Protein AF-A0A2H9N9X0-F1 (afdb_monomer)

Sequence (60 aa):
MFLNTLRIKKLKAVVVPLHSALNRVLAEDIIARENLPRFDRSAVDGYAVRAEDTFEASQF

Foldseek 3Di:
DVVVPDPDDDDDDDDDDPVPCPPHDDPDDDDDPADVVNDDDDPDDDDDDDPVVCPPPDPD

Solvent-accessible surface area (backbone atoms only — not comparable to full-atom values): 4704 Å² total; per-residue (Å²): 124,77,71,81,73,58,86,81,73,86,76,84,81,81,92,72,59,76,93,72,45,76,96,62,79,80,86,65,88,87,76,80,93,68,66,84,71,82,61,95,71,79,94,65,92,83,79,94,72,64,71,77,84,50,69,84,69,60,99,116

Radius of gyration: 26.03 Å; Cα contacts (8 Å, |Δi|>4): 3; chains: 1; bounding box: 45×24×74 Å

Secondary structure (DSSP, 8-state):
--GGG---PPPPP----GGG-TTPPPSS----SS-SSSS---SSSS----GGGGTT----

Structure (mmCIF, N/CA/C/O backbone):
data_AF-A0A2H9N9X0-F1
#
_entry.id   AF-A0A2H9N9X0-F1
#
loop_
_atom_site.group_PDB
_atom_site.id
_atom_site.type_symbol
_atom_site.label_atom_id
_atom_site.label_alt_id
_atom_site.label_comp_id
_atom_site.label_asym_id
_atom_site.label_entity_id
_atom_site.label_seq_id
_atom_site.pdbx_PDB_ins_code
_atom_site.Cartn_x
_atom_site.Cartn_y
_atom_site.Cartn_z
_atom_site.occupancy
_atom_site.B_iso_or_equiv
_atom_site.auth_seq_id
_atom_site.auth_comp_id
_atom_site.auth_asym_id
_atom_site.auth_atom_id
_atom_site.pdbx_PDB_model_num
ATOM 1 N N . MET A 1 1 ? -5.586 15.463 39.066 1.00 60.84 1 MET A N 1
ATOM 2 C CA . MET A 1 1 ? -6.238 14.748 40.191 1.00 60.84 1 MET A CA 1
ATOM 3 C C . MET A 1 1 ? -7.539 14.028 39.811 1.00 60.84 1 MET A C 1
ATOM 5 O O . MET A 1 1 ? -7.772 12.975 40.377 1.00 60.84 1 MET A O 1
ATOM 9 N N . PHE A 1 2 ? -8.358 14.504 38.858 1.00 66.50 2 PHE A N 1
ATOM 10 C CA . PHE A 1 2 ? -9.680 13.906 38.565 1.00 66.50 2 PHE A CA 1
ATOM 11 C C . PHE A 1 2 ? -9.659 12.573 37.779 1.00 66.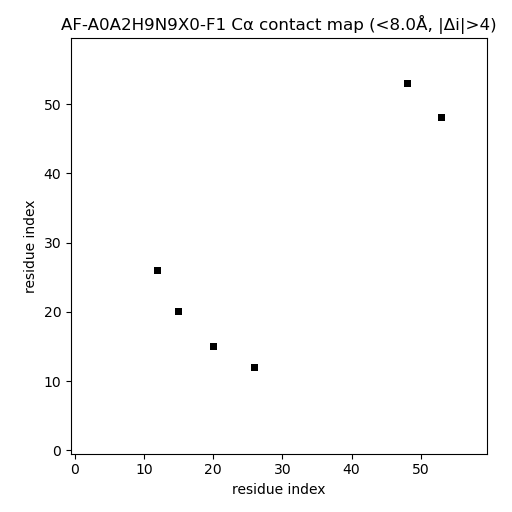50 2 PHE A C 1
ATOM 13 O O . PHE A 1 2 ? -10.505 11.718 37.997 1.00 66.50 2 PHE A O 1
ATOM 20 N N . LEU A 1 3 ? -8.678 12.348 36.896 1.00 69.06 3 LEU A N 1
ATOM 21 C CA . LEU A 1 3 ? -8.595 11.104 36.109 1.00 69.06 3 LEU A CA 1
ATOM 22 C C . LEU A 1 3 ? -8.120 9.884 36.919 1.00 69.06 3 LEU A C 1
ATOM 24 O O . LEU A 1 3 ? -8.454 8.758 36.567 1.00 69.06 3 LEU A O 1
ATOM 28 N N . ASN A 1 4 ? -7.399 10.093 38.028 1.00 69.31 4 ASN A N 1
ATOM 29 C CA . ASN A 1 4 ? -6.873 9.004 38.863 1.00 69.31 4 ASN A CA 1
ATOM 30 C C . ASN A 1 4 ? -7.954 8.258 39.664 1.00 69.31 4 ASN A C 1
ATOM 32 O O . ASN A 1 4 ? -7.688 7.169 40.165 1.00 69.31 4 ASN A O 1
ATOM 36 N N . THR A 1 5 ? -9.153 8.828 39.815 1.00 80.50 5 THR A N 1
ATOM 37 C CA . THR A 1 5 ? -10.268 8.208 40.552 1.00 80.50 5 THR A CA 1
ATOM 38 C C . THR A 1 5 ? -11.208 7.409 39.647 1.00 80.50 5 THR A C 1
ATOM 40 O O . THR A 1 5 ? -12.044 6.649 40.139 1.00 80.50 5 THR A O 1
ATOM 43 N N . LEU A 1 6 ? -11.065 7.529 38.323 1.00 79.44 6 LEU A N 1
ATOM 44 C CA . LEU A 1 6 ? -11.867 6.785 37.359 1.00 79.44 6 LEU A CA 1
ATOM 45 C C . LEU A 1 6 ? -11.313 5.363 37.212 1.00 79.44 6 LEU A C 1
ATOM 47 O O . LEU A 1 6 ? -10.279 5.135 36.588 1.00 79.44 6 LEU A O 1
ATOM 51 N N . ARG A 1 7 ? -12.036 4.371 37.745 1.00 74.44 7 ARG A N 1
ATOM 52 C CA . ARG A 1 7 ? -11.813 2.952 37.417 1.00 74.44 7 ARG A CA 1
ATOM 53 C C . ARG A 1 7 ? -12.329 2.662 36.007 1.00 74.44 7 ARG A C 1
ATOM 55 O O . ARG A 1 7 ? -13.420 2.125 35.827 1.00 74.44 7 ARG A O 1
ATOM 62 N N . ILE A 1 8 ? -11.546 3.038 35.000 1.00 79.00 8 ILE A N 1
ATOM 63 C CA . ILE A 1 8 ? -11.878 2.786 33.596 1.00 79.00 8 ILE A CA 1
ATOM 64 C C . ILE A 1 8 ? -11.683 1.299 33.305 1.00 79.00 8 ILE A C 1
ATOM 66 O O . ILE A 1 8 ? -10.568 0.781 33.281 1.00 79.00 8 ILE A O 1
ATOM 70 N N . LYS A 1 9 ? -12.793 0.596 33.084 1.00 82.69 9 LYS A N 1
ATOM 71 C CA . LYS A 1 9 ? -12.782 -0.791 32.621 1.00 82.69 9 LYS A CA 1
ATOM 72 C C . LYS A 1 9 ? -12.696 -0.800 31.098 1.00 82.69 9 LYS A C 1
ATOM 74 O O . LYS A 1 9 ? -13.494 -0.135 30.440 1.00 82.69 9 LYS A O 1
ATOM 79 N N . LYS A 1 10 ? -11.768 -1.583 30.535 1.00 83.62 10 LYS A N 1
ATOM 80 C CA . LYS A 1 10 ? -11.690 -1.787 29.082 1.00 83.62 10 LYS A CA 1
ATOM 81 C C . LYS A 1 10 ? -13.028 -2.343 28.582 1.00 83.62 10 LYS A C 1
ATOM 83 O O . LYS A 1 10 ? -13.514 -3.357 29.092 1.00 83.62 10 LYS A O 1
ATOM 88 N N . LEU A 1 11 ? -13.633 -1.656 27.616 1.00 89.69 11 LEU A N 1
ATOM 89 C CA . LEU A 1 11 ? -14.854 -2.123 26.964 1.00 89.69 11 LEU A CA 1
ATOM 90 C C . LEU A 1 11 ? -14.557 -3.388 26.151 1.00 89.69 11 LEU A C 1
ATOM 92 O O . LEU A 1 11 ? -13.435 -3.597 25.686 1.00 89.69 11 LEU A O 1
ATOM 96 N N . LYS A 1 12 ? -15.566 -4.246 25.984 1.00 93.25 12 LYS A N 1
ATOM 97 C CA . LYS A 1 12 ? -15.441 -5.423 25.119 1.00 93.25 12 LYS A CA 1
ATOM 98 C C . LYS A 1 12 ? -15.407 -4.984 23.655 1.00 93.25 12 LYS A C 1
ATOM 100 O O . LYS A 1 12 ? -16.195 -4.130 23.253 1.00 93.25 12 LYS A O 1
ATOM 105 N N . ALA A 1 13 ? -14.521 -5.595 22.873 1.00 95.75 13 ALA A N 1
ATOM 106 C CA . ALA A 1 13 ? -14.505 -5.429 21.427 1.00 95.75 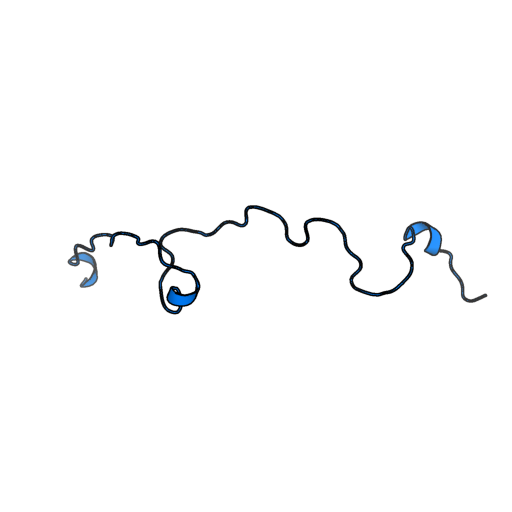13 ALA A CA 1
ATOM 107 C C . ALA A 1 13 ? -15.717 -6.126 20.792 1.00 95.75 13 ALA A C 1
ATOM 109 O O . ALA A 1 13 ? -16.211 -7.129 21.312 1.00 95.75 13 ALA A O 1
ATOM 110 N N . VAL A 1 14 ? -16.181 -5.595 19.663 1.00 96.88 14 VAL A N 1
ATOM 111 C CA . VAL A 1 14 ? -17.242 -6.191 18.847 1.00 96.88 14 VAL A CA 1
ATOM 112 C C . VAL A 1 14 ? -16.801 -6.210 17.392 1.00 96.88 14 VAL A C 1
ATOM 114 O O . VAL A 1 14 ? -16.217 -5.241 16.909 1.00 96.88 14 VAL A O 1
ATOM 117 N N . VAL A 1 15 ? -17.098 -7.305 16.696 1.00 97.38 15 VAL A N 1
ATOM 118 C CA . VAL A 1 15 ? -16.905 -7.405 15.249 1.00 97.38 15 VAL A CA 1
ATOM 119 C C . VAL A 1 15 ? -18.186 -6.932 14.580 1.00 97.38 15 VAL A C 1
ATOM 121 O O . VAL A 1 15 ? -19.273 -7.409 14.901 1.00 97.38 15 VAL A O 1
ATOM 124 N N . VAL A 1 16 ? -18.061 -5.975 13.669 1.00 97.38 16 VAL A N 1
ATOM 125 C CA . VAL A 1 16 ? -19.178 -5.437 12.891 1.00 97.38 16 VAL A CA 1
ATOM 126 C C . VAL A 1 16 ? -18.834 -5.484 11.403 1.00 97.38 16 VAL A C 1
ATOM 128 O O . VAL A 1 16 ? -17.651 -5.461 11.056 1.00 97.38 16 VAL A O 1
ATOM 131 N N . PRO A 1 17 ? -19.831 -5.523 10.506 1.00 98.19 17 PRO A N 1
ATOM 132 C CA . PRO A 1 17 ? -19.592 -5.347 9.078 1.00 98.19 17 PRO A CA 1
ATOM 133 C C . PRO A 1 17 ? -18.930 -3.995 8.768 1.00 98.19 17 PRO A C 1
ATOM 135 O O . PRO A 1 17 ? -19.209 -2.996 9.433 1.00 98.19 17 PRO A O 1
ATOM 138 N N . LEU A 1 18 ? -18.107 -3.941 7.713 1.00 97.44 18 LEU A N 1
ATOM 139 C CA . LEU A 1 18 ? -17.339 -2.743 7.338 1.00 97.44 18 LEU A CA 1
ATOM 140 C C . LEU A 1 18 ? -18.223 -1.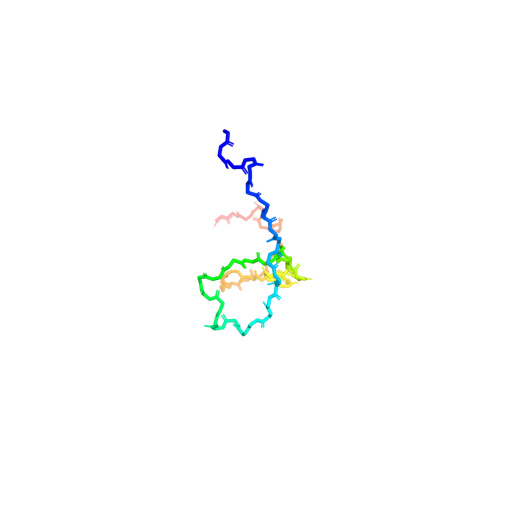503 7.117 1.00 97.44 18 LEU A C 1
ATOM 142 O O . LEU A 1 18 ? -17.891 -0.413 7.572 1.00 97.44 18 LEU A O 1
ATOM 146 N N . HIS A 1 19 ? -19.386 -1.673 6.486 1.00 97.81 19 HIS A N 1
ATOM 147 C CA . HIS A 1 19 ? -20.330 -0.579 6.233 1.00 97.81 19 HIS A CA 1
ATOM 148 C C . HIS A 1 19 ? -20.949 0.014 7.516 1.00 97.81 19 HIS A C 1
ATOM 150 O O . HIS A 1 19 ? -21.499 1.108 7.480 1.00 97.81 19 HIS A O 1
ATOM 156 N N . SER A 1 20 ? -20.847 -0.677 8.657 1.00 98.12 20 SER A N 1
ATOM 157 C CA . SER A 1 20 ? -21.305 -0.211 9.975 1.00 98.12 20 SER A CA 1
ATOM 158 C C . SER A 1 20 ? -20.160 0.263 10.881 1.00 98.12 20 SER A C 1
ATOM 160 O O . SER A 1 20 ? -20.380 0.522 12.071 1.00 98.12 20 SER A O 1
ATOM 162 N N . ALA A 1 21 ? -18.931 0.324 10.357 1.00 97.75 21 ALA A N 1
ATOM 163 C CA . ALA A 1 21 ? -17.734 0.644 11.131 1.00 97.75 21 ALA A CA 1
ATOM 164 C C . ALA A 1 21 ? -17.429 2.151 11.204 1.00 97.75 21 ALA A C 1
ATOM 166 O O . ALA A 1 21 ? -16.634 2.564 12.049 1.00 97.75 21 ALA A O 1
ATOM 167 N N . LEU A 1 22 ? -18.064 2.974 10.360 1.00 97.94 22 LEU A N 1
ATOM 168 C CA . LEU A 1 22 ? -17.884 4.428 10.366 1.00 97.94 22 LEU A CA 1
ATOM 169 C C . LEU A 1 22 ? -18.149 5.001 11.771 1.00 97.94 22 LEU A C 1
ATOM 171 O O . LEU A 1 22 ? -19.121 4.629 12.427 1.00 97.94 22 LEU A O 1
ATOM 175 N N . ASN A 1 23 ? -17.278 5.907 12.223 1.00 97.31 23 ASN A N 1
ATOM 176 C CA . ASN A 1 23 ? -17.300 6.537 13.552 1.00 97.31 23 ASN A CA 1
ATOM 177 C C . ASN A 1 23 ? -17.077 5.595 14.754 1.00 97.31 23 ASN A C 1
ATOM 179 O O . ASN A 1 23 ? -17.292 6.004 15.895 1.00 97.31 23 ASN A O 1
ATOM 183 N N . ARG A 1 24 ? -16.626 4.351 14.544 1.00 96.00 24 ARG A N 1
ATOM 184 C CA . ARG A 1 24 ? -16.145 3.481 15.631 1.00 96.00 24 ARG A CA 1
ATOM 185 C C . ARG A 1 24 ? -14.640 3.644 15.848 1.00 96.00 24 ARG A C 1
ATOM 187 O O . ARG A 1 24 ? -13.921 4.134 14.985 1.00 96.00 24 ARG A O 1
ATOM 194 N N . VAL A 1 25 ? -14.171 3.191 17.008 1.00 95.25 25 VAL A N 1
ATOM 195 C CA . VAL A 1 25 ? -12.745 3.136 17.356 1.00 95.25 25 VAL A CA 1
ATOM 196 C C . VAL A 1 25 ? -12.248 1.702 17.181 1.00 95.25 25 VAL A C 1
ATOM 198 O O . VAL A 1 25 ? -12.928 0.763 17.603 1.00 95.25 25 VAL A O 1
ATOM 201 N N . LEU A 1 26 ? -11.077 1.533 16.561 1.00 95.94 26 LEU A N 1
ATOM 202 C CA . LEU A 1 26 ? -10.436 0.227 16.422 1.00 95.94 26 LEU A CA 1
ATOM 203 C C . LEU A 1 26 ? -10.100 -0.361 17.797 1.00 95.94 26 LEU A C 1
ATOM 205 O O . LEU A 1 26 ? -9.623 0.334 18.692 1.00 95.94 26 LEU A O 1
ATOM 209 N N . ALA A 1 27 ? -10.366 -1.655 17.963 1.00 96.31 27 ALA A N 1
ATOM 210 C CA . ALA A 1 27 ? -10.057 -2.367 19.201 1.00 96.31 27 ALA A CA 1
ATOM 211 C C . ALA A 1 27 ? -8.583 -2.803 19.289 1.00 96.31 27 ALA A C 1
ATOM 213 O O . ALA A 1 27 ? -8.080 -3.027 20.393 1.00 96.31 27 ALA A O 1
ATOM 214 N N . GLU A 1 28 ? -7.928 -2.933 18.136 1.00 95.31 28 GLU A N 1
ATOM 215 C CA . GLU A 1 28 ? -6.546 -3.365 17.937 1.00 95.31 28 GLU A CA 1
ATOM 216 C C . GLU A 1 28 ? -6.015 -2.823 16.601 1.00 95.31 28 GLU A C 1
ATOM 218 O O . GLU A 1 28 ? -6.793 -2.350 15.765 1.00 95.31 28 GLU A O 1
ATOM 223 N N . ASP A 1 29 ? -4.701 -2.892 16.407 1.00 97.44 29 ASP A N 1
ATOM 224 C CA . ASP A 1 29 ? -4.047 -2.444 15.179 1.00 97.44 29 ASP A CA 1
ATOM 225 C C . ASP A 1 29 ? -4.436 -3.324 13.982 1.00 97.44 29 ASP A C 1
ATOM 227 O O . ASP A 1 29 ? -4.536 -4.548 14.086 1.00 97.44 29 ASP A O 1
ATOM 231 N N . ILE A 1 30 ? -4.609 -2.703 12.813 1.00 96.25 30 ILE A N 1
ATOM 232 C CA . ILE A 1 30 ? -4.875 -3.413 11.558 1.00 96.25 30 ILE A CA 1
ATOM 233 C C . ILE A 1 30 ? -3.594 -3.446 10.732 1.00 96.25 30 ILE A C 1
ATOM 235 O O . ILE A 1 30 ? -3.136 -2.420 10.234 1.00 96.25 30 ILE A O 1
ATOM 239 N N . ILE A 1 31 ? -3.032 -4.641 10.569 1.00 97.62 31 ILE A N 1
ATOM 240 C CA . ILE A 1 31 ? -1.793 -4.863 9.822 1.00 97.62 31 ILE A CA 1
ATOM 241 C C . ILE A 1 31 ? -2.139 -5.448 8.450 1.00 97.62 31 ILE A C 1
ATOM 243 O O . ILE A 1 31 ? -2.875 -6.436 8.351 1.00 97.62 31 ILE A O 1
ATOM 247 N N . ALA A 1 32 ? -1.607 -4.844 7.384 1.00 97.25 32 ALA A N 1
ATOM 248 C CA . ALA A 1 32 ? -1.756 -5.370 6.033 1.00 97.25 32 ALA A CA 1
ATOM 249 C C . ALA A 1 32 ? -1.098 -6.752 5.939 1.00 97.25 32 ALA A C 1
ATOM 251 O O . ALA A 1 32 ? 0.054 -6.935 6.323 1.00 97.25 32 ALA A O 1
ATOM 252 N N . ARG A 1 33 ? -1.838 -7.735 5.423 1.00 97.06 33 ARG A N 1
ATOM 253 C CA . ARG A 1 33 ? -1.329 -9.106 5.278 1.00 97.06 33 ARG A CA 1
ATOM 254 C C . ARG A 1 33 ? -0.457 -9.283 4.037 1.00 97.06 33 ARG A C 1
ATOM 256 O O . ARG A 1 33 ? 0.255 -10.273 3.933 1.00 97.06 33 ARG A O 1
ATOM 263 N N . GLU A 1 34 ? -0.565 -8.362 3.084 1.00 96.62 34 GLU A N 1
ATOM 264 C CA . GLU A 1 34 ? -0.001 -8.487 1.745 1.00 96.62 34 GLU A CA 1
ATOM 265 C C . GLU A 1 34 ? 0.348 -7.101 1.190 1.00 96.62 34 GLU A C 1
ATOM 267 O O . GLU A 1 34 ? -0.303 -6.108 1.525 1.00 96.62 34 GLU A O 1
ATOM 272 N N . ASN A 1 35 ? 1.350 -7.045 0.311 1.00 96.38 35 ASN A N 1
ATOM 273 C CA . ASN A 1 35 ? 1.695 -5.831 -0.423 1.00 96.38 35 ASN A CA 1
ATOM 274 C C . ASN A 1 35 ? 0.627 -5.507 -1.473 1.00 96.38 35 ASN A C 1
ATOM 276 O O . ASN A 1 35 ? 0.095 -6.403 -2.138 1.00 96.38 35 ASN A O 1
ATOM 280 N N . LEU A 1 36 ? 0.351 -4.215 -1.655 1.00 94.69 36 LEU A N 1
ATOM 281 C CA . LEU A 1 36 ? -0.505 -3.723 -2.726 1.00 94.69 36 LEU A CA 1
ATOM 282 C C . LEU A 1 36 ? 0.185 -2.540 -3.434 1.00 94.69 36 LEU A C 1
ATOM 284 O O . LEU A 1 36 ? 0.380 -1.506 -2.798 1.00 94.69 36 LEU A O 1
ATOM 288 N N . PRO A 1 37 ? 0.538 -2.664 -4.730 1.00 94.31 37 PRO A N 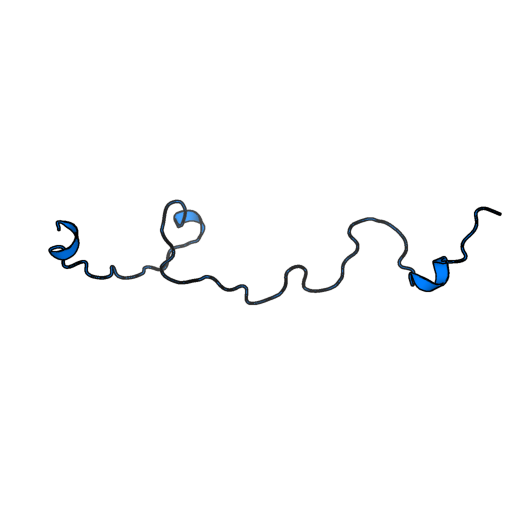1
ATOM 289 C CA . PRO A 1 37 ? 0.317 -3.819 -5.603 1.00 94.31 37 PRO A CA 1
ATOM 290 C C . PRO A 1 37 ? 1.145 -5.047 -5.188 1.00 94.31 37 PRO A C 1
ATOM 292 O O . PRO A 1 37 ? 2.166 -4.934 -4.518 1.00 94.31 37 PRO A O 1
ATOM 295 N N . ARG A 1 38 ? 0.687 -6.240 -5.586 1.00 95.75 38 ARG A N 1
ATOM 296 C CA . ARG A 1 38 ? 1.358 -7.509 -5.246 1.00 95.75 38 ARG A CA 1
ATOM 297 C C . ARG A 1 38 ? 2.665 -7.737 -6.015 1.00 95.75 38 ARG A C 1
ATOM 299 O O . ARG A 1 38 ? 3.417 -8.634 -5.658 1.00 95.75 38 ARG A O 1
ATOM 306 N N . PHE A 1 39 ? 2.883 -6.984 -7.089 1.00 95.31 39 PHE A N 1
ATOM 307 C CA . PHE A 1 39 ? 4.012 -7.107 -8.004 1.00 95.31 39 PHE A CA 1
ATOM 308 C C . PHE A 1 39 ? 4.238 -5.778 -8.737 1.00 95.31 39 PHE A C 1
ATOM 310 O O . PHE A 1 39 ? 3.356 -4.909 -8.743 1.00 95.31 39 PHE A O 1
ATOM 317 N N . ASP A 1 40 ? 5.402 -5.649 -9.369 1.00 96.31 40 ASP A N 1
ATOM 318 C CA . ASP A 1 40 ? 5.784 -4.471 -10.144 1.00 96.31 40 ASP A CA 1
ATOM 319 C C . ASP A 1 40 ? 4.843 -4.277 -11.334 1.00 96.31 40 ASP A C 1
ATOM 321 O O . ASP A 1 40 ? 4.643 -5.170 -12.157 1.00 96.31 40 ASP A O 1
ATOM 325 N N . ARG A 1 41 ? 4.248 -3.091 -11.437 1.00 96.31 41 ARG A N 1
ATOM 326 C CA . ARG A 1 41 ? 3.317 -2.745 -12.514 1.00 96.31 41 ARG A CA 1
ATOM 327 C C . ARG A 1 41 ? 3.721 -1.431 -13.154 1.00 96.31 41 ARG A C 1
ATOM 329 O O . ARG A 1 41 ? 4.159 -0.517 -12.458 1.00 96.31 41 ARG A O 1
ATOM 336 N N . SER A 1 42 ? 3.501 -1.314 -14.460 1.00 96.88 42 SER A N 1
ATOM 337 C CA . SER A 1 42 ? 3.633 -0.021 -15.124 1.00 96.88 42 SER A CA 1
ATOM 338 C C . SER A 1 42 ? 2.571 0.950 -14.602 1.00 96.88 42 SER A C 1
ATOM 340 O O . SER A 1 42 ? 1.411 0.572 -14.395 1.00 96.88 42 SER A O 1
ATOM 342 N N . ALA A 1 43 ? 2.977 2.19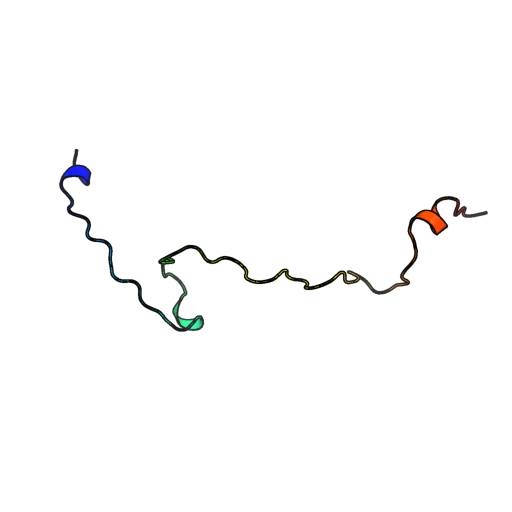9 -14.382 1.00 96.44 43 ALA A N 1
ATOM 343 C CA . ALA A 1 43 ? 2.072 3.293 -14.041 1.00 96.44 43 ALA A CA 1
ATOM 344 C C . ALA A 1 43 ? 1.386 3.895 -15.281 1.00 96.44 43 ALA A C 1
ATOM 346 O O . ALA A 1 43 ? 0.399 4.612 -15.140 1.00 96.44 43 ALA A O 1
ATOM 347 N N . VAL A 1 44 ? 1.915 3.614 -16.476 1.00 96.88 44 VAL A N 1
ATOM 348 C CA . VAL A 1 44 ? 1.484 4.183 -17.761 1.00 96.88 44 VAL A CA 1
ATOM 349 C C . VAL A 1 44 ? 1.518 3.134 -18.873 1.00 96.88 44 VAL A C 1
ATOM 351 O O . VAL A 1 44 ? 2.103 2.060 -18.713 1.00 96.88 44 VAL A O 1
ATOM 354 N N . ASP A 1 45 ? 0.956 3.477 -20.025 1.00 98.19 45 ASP A N 1
ATOM 355 C CA . ASP A 1 45 ? 1.149 2.713 -21.254 1.00 98.19 45 ASP A CA 1
ATOM 356 C C . ASP A 1 45 ? 2.514 3.050 -21.877 1.00 98.19 45 ASP A C 1
ATOM 358 O O . ASP A 1 45 ? 2.934 4.209 -21.892 1.00 98.19 45 ASP A O 1
ATOM 362 N N . GLY A 1 46 ? 3.228 2.044 -22.383 1.00 96.44 46 GLY A N 1
ATOM 363 C CA . GLY A 1 46 ? 4.560 2.221 -22.960 1.00 96.44 46 GLY A CA 1
ATOM 364 C C . GLY A 1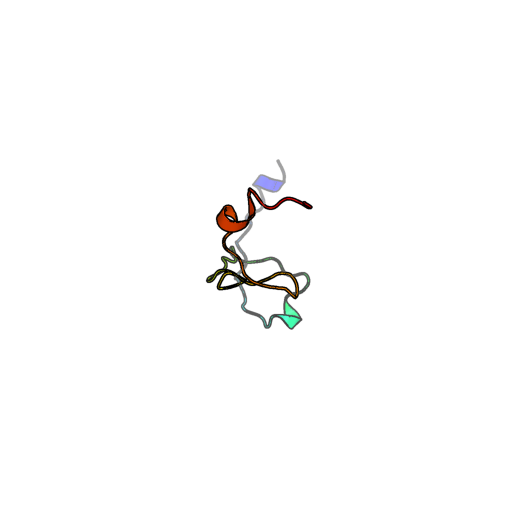 46 ? 5.277 0.897 -23.220 1.00 96.44 46 GLY A C 1
ATOM 365 O O . GLY A 1 46 ? 4.647 -0.156 -23.302 1.00 96.44 46 GLY A O 1
ATOM 366 N N . TYR A 1 47 ? 6.604 0.956 -23.326 1.00 96.69 47 TYR A N 1
ATOM 367 C CA . TYR A 1 47 ? 7.465 -0.209 -23.534 1.00 96.69 47 TYR A CA 1
ATOM 368 C C . TYR A 1 47 ? 8.345 -0.447 -22.306 1.00 96.69 47 TYR A C 1
ATOM 370 O O . TYR A 1 47 ? 8.949 0.487 -21.781 1.00 96.69 47 TYR A O 1
ATOM 378 N N . ALA A 1 48 ? 8.436 -1.700 -21.858 1.00 97.81 48 ALA A N 1
ATOM 379 C CA 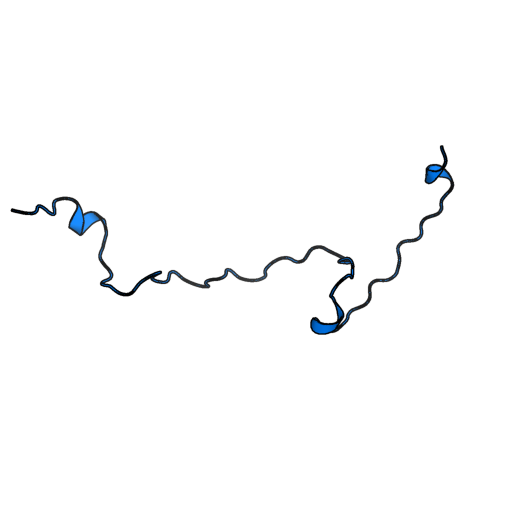. ALA A 1 48 ? 9.379 -2.084 -20.815 1.00 97.81 48 ALA A CA 1
ATOM 380 C C . ALA A 1 48 ? 10.792 -2.172 -21.407 1.00 97.81 48 ALA A C 1
ATOM 382 O O . ALA A 1 48 ? 11.019 -2.904 -22.369 1.00 97.81 48 ALA A O 1
ATOM 383 N N . VAL A 1 49 ? 11.732 -1.437 -20.819 1.00 96.88 49 VAL A N 1
ATOM 384 C CA . VAL A 1 49 ? 13.147 -1.429 -21.209 1.00 96.88 49 VAL A CA 1
ATOM 385 C C . VAL A 1 49 ? 14.023 -1.634 -19.979 1.00 96.88 49 VAL A C 1
ATOM 387 O O . VAL A 1 49 ? 13.612 -1.327 -18.857 1.00 96.88 49 VAL A O 1
ATOM 390 N N . ARG A 1 50 ? 15.245 -2.135 -20.173 1.00 98.06 50 ARG A N 1
ATOM 391 C CA . ARG A 1 50 ? 16.275 -2.076 -19.129 1.00 98.06 50 ARG A CA 1
ATOM 392 C C . ARG A 1 50 ? 16.811 -0.652 -19.120 1.00 98.06 50 ARG A C 1
ATOM 394 O O . ARG A 1 50 ? 17.223 -0.155 -20.162 1.00 98.06 50 ARG A O 1
ATOM 401 N N . ALA A 1 51 ? 16.787 0.006 -17.964 1.00 97.56 51 ALA A N 1
ATOM 402 C CA . ALA A 1 51 ? 17.165 1.415 -17.879 1.00 97.56 51 ALA A CA 1
ATOM 403 C C . ALA A 1 51 ? 18.590 1.665 -18.411 1.00 97.56 51 ALA A C 1
ATOM 405 O O . ALA A 1 51 ? 18.809 2.613 -19.158 1.00 97.56 51 ALA A O 1
ATOM 406 N N . GLU A 1 52 ? 19.531 0.773 -18.098 1.00 98.31 52 GLU A N 1
ATOM 407 C CA . GLU A 1 52 ? 20.937 0.871 -18.515 1.00 98.31 52 GLU A CA 1
ATOM 408 C C . GLU A 1 52 ? 21.149 0.833 -20.034 1.00 98.31 52 GLU A C 1
ATOM 410 O O . GLU A 1 52 ? 22.032 1.523 -20.537 1.00 98.31 52 GLU A O 1
ATOM 415 N N . ASP A 1 53 ? 20.296 0.121 -20.777 1.00 97.88 53 ASP A N 1
ATOM 416 C CA . ASP A 1 53 ? 20.388 0.044 -22.240 1.00 97.88 53 ASP A CA 1
ATOM 417 C C . ASP A 1 53 ? 20.054 1.404 -22.896 1.00 97.88 53 ASP A C 1
ATOM 419 O O . ASP A 1 53 ? 20.275 1.593 -24.090 1.00 97.88 53 ASP A O 1
ATOM 423 N N . THR A 1 54 ? 19.524 2.364 -22.123 1.00 96.88 54 THR A N 1
ATOM 424 C CA . THR A 1 54 ? 19.110 3.694 -22.601 1.00 96.88 54 THR A CA 1
ATOM 425 C C . THR A 1 54 ? 20.056 4.832 -22.213 1.00 96.88 54 THR A C 1
ATOM 427 O O . THR A 1 54 ? 19.814 5.967 -22.6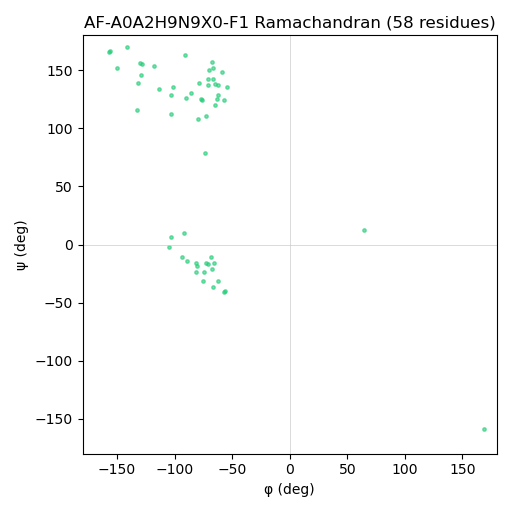10 1.00 96.88 54 THR A O 1
ATOM 430 N N . PHE A 1 55 ? 21.131 4.578 -21.459 1.00 97.81 55 PHE A N 1
ATOM 431 C CA . PHE A 1 55 ? 21.968 5.659 -20.909 1.00 97.81 55 PHE A CA 1
ATOM 432 C C . PHE A 1 55 ? 22.721 6.470 -21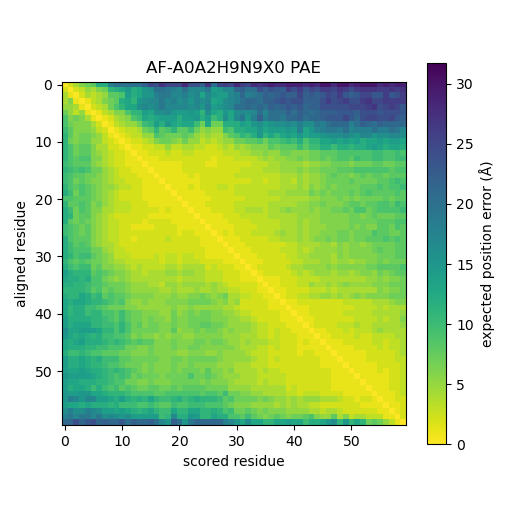.969 1.00 97.81 55 PHE A C 1
ATOM 434 O O . PHE A 1 55 ? 22.813 7.687 -21.845 1.00 97.81 55 PHE A O 1
ATOM 441 N N . GLU A 1 56 ? 23.192 5.819 -23.031 1.00 96.50 56 GLU A N 1
ATOM 442 C CA . GLU A 1 56 ? 23.901 6.474 -24.142 1.00 96.50 56 GLU A CA 1
ATOM 443 C C . GLU A 1 56 ? 22.953 6.899 -25.277 1.00 96.50 56 GLU A C 1
ATOM 445 O O . GLU A 1 56 ? 23.394 7.254 -26.372 1.00 96.50 56 GLU A O 1
ATOM 450 N N . ALA A 1 57 ? 21.634 6.833 -25.052 1.00 96.75 57 ALA A N 1
ATOM 451 C CA . ALA A 1 57 ? 20.664 7.263 -26.045 1.00 96.75 57 ALA A CA 1
ATOM 452 C C . ALA A 1 57 ? 20.801 8.774 -26.289 1.00 96.75 57 ALA A C 1
ATOM 454 O O . ALA A 1 57 ? 20.626 9.601 -25.393 1.00 96.75 57 ALA A O 1
ATOM 455 N N . SER A 1 58 ? 21.097 9.120 -27.536 1.00 95.94 58 SER A N 1
ATOM 456 C CA . SER A 1 58 ? 21.324 10.475 -28.026 1.00 95.94 58 SER A CA 1
ATOM 457 C C . SER A 1 58 ? 20.267 10.813 -29.081 1.00 95.94 58 SER A C 1
ATOM 459 O O . SER A 1 58 ? 19.711 9.927 -29.727 1.00 95.94 58 SER A O 1
ATOM 461 N N . GLN A 1 59 ? 19.960 12.099 -29.258 1.00 94.38 59 GLN A N 1
ATOM 462 C CA . GLN A 1 59 ? 19.059 12.550 -30.326 1.00 94.38 59 GLN A CA 1
ATOM 463 C C . GLN A 1 59 ? 19.666 12.354 -31.731 1.00 94.38 59 GLN A C 1
ATOM 465 O O . GLN A 1 59 ? 18.924 12.324 -32.715 1.00 94.38 59 GLN A O 1
ATOM 470 N N . PHE A 1 60 ? 20.995 12.248 -31.809 1.00 73.94 60 PHE A N 1
ATOM 471 C CA . PHE A 1 60 ? 21.786 12.155 -33.035 1.00 73.94 60 PHE A CA 1
ATOM 472 C C . PHE A 1 60 ? 22.505 10.813 -33.131 1.00 73.94 60 PHE A C 1
ATOM 474 O O . PHE A 1 60 ? 23.023 10.362 -32.080 1.00 73.94 60 PHE A O 1
#

Mean predicted aligned error: 7.2 Å

pLDDT: mean 92.51, std 9.15, range [60.84, 98.31]